Protein AF-A0A6B3CYW6-F1 (afdb_monomer)

Sequence (58 aa):
MNDTRTDAGDLADYGYQQELKRTLSAWAVFAIGFATISPVVGIYAVVQLGFVFAGPAW

pLDDT: mean 80.07, std 13.33, range [50.97, 97.06]

Mean predicted aligned error: 11.56 Å

Secondary structure (DSSP, 8-state):
---HHHHHHHHHHTT------SS--HHHHHHHHHHHHHHHHHHHHHHHHHHHHH----

Foldseek 3Di:
DDCPVVVCVVCVVVVRHPPPPPCCDPVNVVVVVCVVCVVVVVVVVVVVVVDVVVPDPD

Structure (mmCIF, N/CA/C/O backbone):
data_AF-A0A6B3CYW6-F1
#
_entry.id   AF-A0A6B3CYW6-F1
#
loop_
_atom_site.group_PDB
_atom_site.id
_atom_site.type_symbol
_atom_site.label_atom_id
_atom_site.label_alt_id
_atom_site.label_comp_id
_atom_site.label_asym_id
_atom_site.label_entity_id
_atom_site.label_seq_id
_atom_site.pdbx_PDB_ins_code
_atom_site.Cartn_x
_atom_site.Cartn_y
_atom_site.Cartn_z
_atom_site.occupancy
_atom_site.B_iso_or_equiv
_atom_site.auth_seq_id
_atom_site.auth_comp_id
_atom_site.auth_asym_id
_atom_site.auth_atom_id
_atom_site.pdbx_PDB_model_num
ATOM 1 N N . MET A 1 1 ? -33.516 -0.560 4.865 1.00 50.97 1 MET A N 1
ATOM 2 C CA . MET A 1 1 ? -32.558 0.562 5.016 1.00 50.97 1 MET A CA 1
ATOM 3 C C . MET A 1 1 ? -32.521 0.988 6.483 1.00 50.97 1 MET A C 1
ATOM 5 O O . MET A 1 1 ? -33.119 2.007 6.802 1.00 50.97 1 MET A O 1
ATOM 9 N N . ASN A 1 2 ? -31.911 0.168 7.356 1.00 54.31 2 ASN A N 1
ATOM 10 C CA . ASN A 1 2 ? -31.304 0.492 8.668 1.00 54.31 2 ASN A CA 1
ATOM 11 C C . ASN A 1 2 ? -31.248 -0.786 9.540 1.00 54.31 2 ASN A C 1
ATOM 13 O O . ASN A 1 2 ? -32.096 -0.957 10.407 1.00 54.31 2 ASN A O 1
ATOM 17 N N . ASP A 1 3 ? -30.255 -1.656 9.320 1.00 58.72 3 ASP A N 1
ATOM 18 C CA . ASP A 1 3 ? -30.099 -2.931 10.062 1.00 58.72 3 ASP A CA 1
ATOM 19 C C . ASP A 1 3 ? -28.867 -2.970 10.985 1.00 58.72 3 ASP A C 1
ATOM 21 O O . ASP A 1 3 ? -28.761 -3.815 11.866 1.00 58.72 3 ASP A O 1
ATOM 25 N N . THR A 1 4 ? -27.945 -2.013 10.863 1.00 61.50 4 THR A N 1
ATOM 26 C CA . THR A 1 4 ? -26.683 -1.994 11.627 1.00 61.50 4 THR A CA 1
ATOM 27 C C . THR A 1 4 ? -26.862 -1.805 13.132 1.00 61.50 4 THR A C 1
ATOM 29 O O . THR A 1 4 ? -25.990 -2.186 13.907 1.00 61.50 4 THR A O 1
ATOM 32 N N . ARG A 1 5 ? -27.963 -1.177 13.560 1.00 61.22 5 ARG A N 1
ATOM 33 C CA . ARG A 1 5 ? -28.246 -0.935 14.983 1.00 61.22 5 ARG A CA 1
ATOM 34 C C . ARG A 1 5 ? -28.875 -2.162 15.658 1.00 61.22 5 ARG A C 1
ATOM 36 O O . ARG A 1 5 ? -28.702 -2.316 16.860 1.00 61.22 5 ARG A O 1
ATOM 43 N N . THR A 1 6 ? -29.561 -3.004 14.887 1.00 65.06 6 THR A N 1
ATOM 44 C CA . THR A 1 6 ? -30.175 -4.255 15.350 1.00 65.06 6 THR A CA 1
ATOM 45 C C . THR A 1 6 ? -29.122 -5.362 15.423 1.00 65.06 6 THR A C 1
ATOM 47 O O . THR A 1 6 ? -28.946 -5.953 16.478 1.00 65.06 6 THR A O 1
ATOM 50 N N . ASP A 1 7 ? -28.304 -5.510 14.375 1.00 69.25 7 ASP A N 1
ATOM 51 C CA . ASP A 1 7 ? -27.240 -6.525 14.291 1.00 69.25 7 ASP A CA 1
ATOM 52 C C . ASP A 1 7 ? -26.201 -6.403 15.425 1.00 69.25 7 ASP A C 1
ATOM 54 O O . ASP A 1 7 ? -25.823 -7.379 16.065 1.00 69.25 7 ASP A O 1
ATOM 58 N N . ALA A 1 8 ? -25.783 -5.176 15.759 1.00 69.88 8 ALA A N 1
ATOM 59 C CA .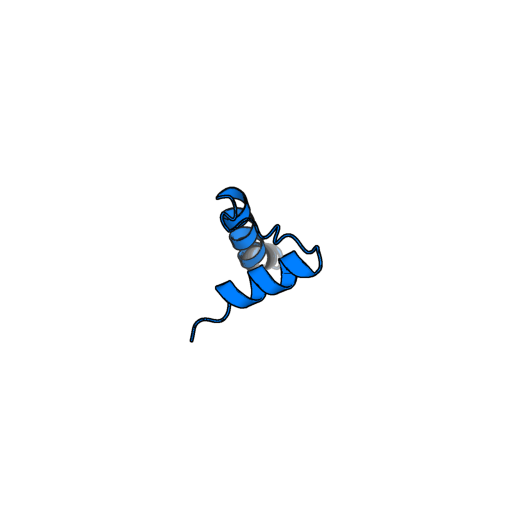 ALA A 1 8 ? -24.860 -4.945 16.872 1.00 69.88 8 ALA A CA 1
ATOM 60 C C . ALA A 1 8 ? -25.468 -5.268 18.253 1.00 69.88 8 ALA A C 1
ATOM 62 O O . ALA A 1 8 ? -24.724 -5.593 19.178 1.00 69.88 8 ALA A O 1
ATOM 63 N N . GLY A 1 9 ? -26.793 -5.154 18.397 1.00 73.00 9 GLY A N 1
ATOM 64 C CA . GLY A 1 9 ? -27.513 -5.549 19.609 1.00 73.00 9 GLY A CA 1
ATOM 65 C C . GLY A 1 9 ? -27.614 -7.067 19.726 1.00 73.00 9 GLY A C 1
ATOM 66 O O . GLY A 1 9 ? -27.262 -7.621 20.762 1.00 73.00 9 GLY A O 1
ATOM 67 N N . ASP A 1 10 ? -27.973 -7.731 18.628 1.00 74.31 10 ASP A N 1
ATOM 68 C CA . ASP A 1 10 ? -28.084 -9.190 18.561 1.00 74.31 10 ASP A CA 1
ATOM 69 C C . ASP A 1 10 ? -26.728 -9.872 18.827 1.00 74.31 10 ASP A C 1
ATOM 71 O O . ASP A 1 10 ? -26.646 -10.853 19.562 1.00 74.31 10 ASP A O 1
ATOM 75 N N . LEU A 1 11 ? -25.625 -9.321 18.305 1.00 74.69 11 LEU A N 1
ATOM 76 C CA . LEU A 1 11 ? -24.264 -9.806 18.576 1.00 74.69 11 LEU A CA 1
ATOM 77 C C . LEU A 1 11 ? -23.874 -9.685 20.058 1.00 74.69 11 LEU A C 1
ATOM 79 O O . LEU A 1 11 ? -23.210 -10.577 20.592 1.00 74.69 11 LEU A O 1
ATOM 83 N N . ALA A 1 12 ? -24.294 -8.608 20.727 1.00 74.38 12 ALA A N 1
ATOM 84 C CA . ALA A 1 12 ? -24.003 -8.390 22.141 1.00 74.38 12 ALA A CA 1
ATOM 85 C C . ALA A 1 12 ? -24.722 -9.411 23.039 1.00 74.38 12 ALA A C 1
ATOM 87 O O . ALA A 1 12 ? -24.127 -9.862 24.021 1.00 74.38 12 ALA A O 1
ATOM 88 N N . ASP A 1 13 ? -25.932 -9.837 22.665 1.00 75.25 13 ASP A N 1
ATOM 89 C CA . ASP A 1 13 ? -26.691 -10.887 23.361 1.00 75.25 13 ASP A CA 1
ATOM 90 C C . ASP A 1 13 ? -26.017 -12.268 23.260 1.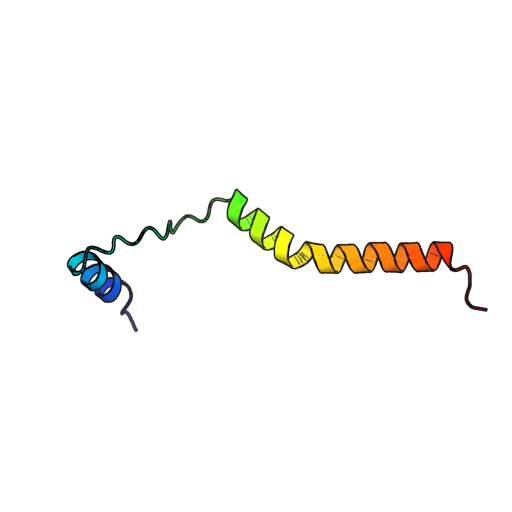00 75.25 13 ASP A C 1
ATOM 92 O O . ASP A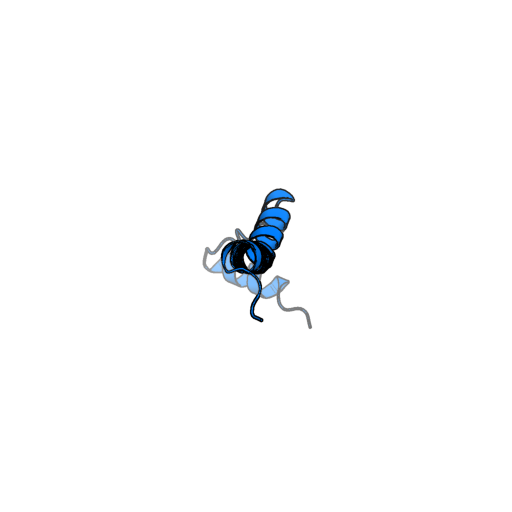 1 13 ? -26.105 -13.077 24.184 1.00 75.25 13 ASP A O 1
ATOM 96 N N . TYR A 1 14 ? -25.252 -12.520 22.191 1.00 77.50 14 TYR A N 1
ATOM 97 C CA . TYR A 1 14 ? -24.401 -13.711 22.052 1.00 77.50 14 TYR A CA 1
ATOM 98 C C . TYR A 1 14 ? -22.999 -13.548 22.668 1.00 77.50 14 TYR A C 1
ATOM 100 O O . TYR A 1 14 ? -22.141 -14.418 22.506 1.00 77.50 14 TYR A O 1
ATOM 108 N N . GLY A 1 15 ? -22.743 -12.444 23.380 1.00 76.19 15 GLY A N 1
ATOM 109 C CA . GLY A 1 15 ? -21.452 -12.148 24.009 1.00 76.19 15 GLY A CA 1
ATOM 110 C C . GLY A 1 15 ? -20.386 -11.595 23.055 1.00 76.19 15 GLY A C 1
ATOM 111 O O . GLY A 1 15 ? -19.236 -11.421 23.460 1.00 76.19 15 GLY A O 1
ATOM 112 N N . TYR A 1 16 ? -20.741 -11.285 21.806 1.00 71.50 16 TYR A N 1
ATOM 113 C CA . TYR A 1 16 ? -19.849 -10.672 20.824 1.00 71.50 16 TYR A CA 1
ATOM 114 C C . TYR A 1 16 ? -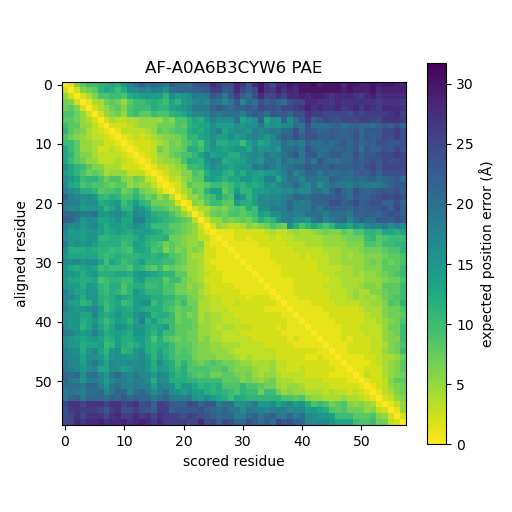19.905 -9.140 20.937 1.00 71.50 16 TYR A C 1
ATOM 116 O O . TYR A 1 16 ? -20.802 -8.475 20.422 1.00 71.50 16 TYR A O 1
ATOM 124 N N . GLN A 1 17 ? -18.921 -8.551 21.618 1.00 68.38 17 GLN A N 1
ATOM 125 C CA . GLN A 1 17 ? -18.742 -7.096 21.665 1.00 68.38 17 GLN A CA 1
ATOM 126 C C . GLN A 1 17 ? -18.122 -6.617 20.342 1.00 68.38 17 GLN A C 1
ATOM 128 O O . GLN A 1 17 ? -17.042 -7.064 19.955 1.00 68.38 17 GLN A O 1
ATOM 133 N N . GLN A 1 18 ? -18.785 -5.697 19.635 1.00 67.12 18 GLN A N 1
ATOM 134 C CA . GLN A 1 18 ? -18.226 -5.101 18.419 1.00 67.12 18 GLN A CA 1
ATOM 135 C C . GLN A 1 18 ? -16.996 -4.235 18.758 1.00 67.12 18 GLN A C 1
ATOM 137 O O . GLN A 1 18 ? -17.113 -3.065 19.116 1.00 67.12 18 GLN A O 1
ATOM 142 N N . GLU A 1 19 ? -15.792 -4.785 18.584 1.00 68.06 19 GLU A N 1
ATOM 143 C CA . GLU A 1 19 ? -14.527 -4.039 18.711 1.00 68.06 19 GLU A CA 1
ATOM 144 C C . GLU A 1 19 ? -14.152 -3.252 17.447 1.00 68.06 19 GLU A C 1
ATOM 146 O O . GLU A 1 19 ? -13.016 -2.790 17.299 1.00 68.06 19 GLU A O 1
ATOM 151 N N . LEU A 1 20 ? -15.083 -3.080 16.504 1.00 61.50 20 LEU A N 1
ATOM 152 C CA . LEU A 1 20 ? -14.818 -2.316 15.295 1.00 61.50 20 LEU A CA 1
ATOM 153 C C . LEU A 1 20 ? -14.691 -0.833 15.668 1.00 61.50 20 LEU A C 1
ATOM 155 O O . LEU A 1 20 ? -15.665 -0.080 15.707 1.00 61.50 20 LEU A O 1
ATOM 159 N N . LYS A 1 21 ? -13.462 -0.416 15.988 1.00 64.75 21 LYS A N 1
ATOM 160 C CA . LYS A 1 21 ? -13.114 0.965 16.325 1.00 64.75 21 LYS A CA 1
ATOM 161 C C . LYS A 1 21 ? -13.421 1.825 15.101 1.00 64.75 21 LYS A C 1
ATOM 163 O O . LYS A 1 21 ? -12.604 1.956 14.197 1.00 64.75 21 LYS A O 1
ATOM 168 N N . ARG A 1 22 ? -14.621 2.417 15.079 1.00 62.84 22 ARG A N 1
ATOM 169 C CA . ARG A 1 22 ? -15.148 3.281 14.001 1.00 62.84 22 ARG A CA 1
ATOM 170 C C . ARG A 1 22 ? -14.263 4.501 13.711 1.00 62.84 22 ARG A C 1
ATOM 172 O O . ARG A 1 22 ? -14.455 5.198 12.723 1.00 62.84 22 ARG A O 1
ATOM 179 N N . THR A 1 23 ? -13.273 4.748 14.555 1.00 65.50 23 THR A N 1
ATOM 180 C CA . THR A 1 23 ? -12.170 5.666 14.318 1.00 65.50 23 THR A CA 1
ATOM 181 C C . THR A 1 23 ? -10.963 4.863 13.843 1.00 65.50 23 THR A C 1
ATOM 183 O O . THR A 1 23 ? -10.079 4.516 14.631 1.00 65.50 23 THR A O 1
ATOM 186 N N . LEU A 1 24 ? -10.922 4.545 12.551 1.00 67.75 24 LEU A N 1
ATOM 187 C CA . LEU A 1 24 ? -9.675 4.133 11.927 1.00 67.75 24 LEU A CA 1
ATOM 188 C C . LEU A 1 24 ? -8.701 5.307 12.127 1.00 67.75 24 LEU A C 1
ATOM 190 O O . LEU A 1 24 ? -8.950 6.404 11.630 1.00 67.75 24 LEU A O 1
ATOM 194 N N . SER A 1 25 ? -7.683 5.122 12.975 1.00 79.44 25 SER A N 1
ATOM 195 C CA . SER A 1 25 ? -6.722 6.178 13.325 1.00 79.44 25 SER A CA 1
ATOM 196 C C . SER A 1 25 ? -6.189 6.837 12.049 1.00 79.44 25 SER A C 1
ATOM 198 O O . SER A 1 25 ? -6.022 6.150 11.041 1.00 79.44 25 SER A O 1
ATOM 200 N N . ALA A 1 26 ? -5.885 8.138 12.068 1.00 84.06 26 ALA A N 1
ATOM 201 C CA . ALA A 1 26 ? -5.312 8.829 10.906 1.00 84.06 26 ALA A CA 1
ATOM 202 C C . ALA A 1 26 ? -4.087 8.084 10.336 1.00 84.06 26 ALA A C 1
ATOM 204 O O . ALA A 1 26 ? -3.891 8.030 9.123 1.00 84.06 26 ALA A O 1
ATOM 205 N N . TRP A 1 27 ? -3.327 7.415 11.212 1.00 88.50 27 TRP A N 1
ATOM 206 C CA . TRP A 1 27 ? -2.248 6.510 10.823 1.00 88.50 27 TRP A CA 1
ATOM 207 C C . TRP A 1 27 ? -2.764 5.322 10.002 1.00 88.50 27 TRP A C 1
ATOM 209 O O . TRP A 1 27 ? -2.268 5.060 8.916 1.00 88.50 27 TRP A O 1
ATOM 219 N N . ALA A 1 28 ? -3.798 4.620 10.462 1.00 88.75 28 ALA A N 1
ATOM 220 C CA . ALA A 1 28 ? -4.362 3.484 9.739 1.00 88.75 28 ALA A CA 1
ATOM 221 C C . ALA A 1 28 ? -4.892 3.886 8.349 1.00 88.75 28 ALA A C 1
ATOM 223 O O . ALA A 1 28 ? -4.707 3.138 7.392 1.00 88.75 28 ALA A O 1
ATOM 224 N N . VAL A 1 29 ? -5.468 5.087 8.204 1.00 89.19 29 VAL A N 1
ATOM 225 C CA . VAL A 1 29 ? -5.902 5.601 6.892 1.00 89.19 29 VAL A CA 1
ATOM 226 C C . VAL A 1 29 ? -4.692 5.818 5.983 1.00 89.19 29 VAL A C 1
ATOM 228 O O . VAL A 1 29 ? -4.696 5.388 4.830 1.00 89.19 29 VAL A O 1
ATOM 231 N N . PHE A 1 30 ? -3.629 6.427 6.515 1.00 91.94 30 PHE A N 1
ATOM 232 C CA . PHE A 1 30 ? -2.368 6.597 5.799 1.00 91.94 30 PHE A CA 1
ATOM 233 C C . PHE A 1 30 ? -1.749 5.250 5.388 1.00 91.94 30 PHE A C 1
ATOM 235 O O . PHE A 1 30 ? -1.365 5.089 4.232 1.00 91.94 30 PHE A O 1
ATOM 242 N N . ALA A 1 31 ? -1.714 4.264 6.289 1.00 94.38 31 ALA A N 1
ATOM 243 C CA . ALA A 1 31 ? -1.185 2.928 6.019 1.00 94.38 31 ALA A CA 1
ATOM 244 C C . ALA A 1 31 ? -1.932 2.230 4.879 1.00 94.38 31 ALA A C 1
ATOM 246 O O . ALA A 1 31 ? -1.299 1.661 3.994 1.00 94.38 31 ALA A O 1
ATOM 247 N N . ILE A 1 32 ? -3.266 2.294 4.876 1.00 94.12 32 ILE A N 1
ATOM 248 C CA . ILE A 1 32 ? -4.096 1.700 3.819 1.00 94.12 32 ILE A CA 1
ATOM 249 C C . ILE A 1 32 ? -3.837 2.394 2.479 1.00 94.12 32 ILE A C 1
ATOM 251 O O . ILE A 1 32 ? -3.661 1.723 1.459 1.00 94.12 32 ILE A O 1
ATOM 255 N N . GLY A 1 33 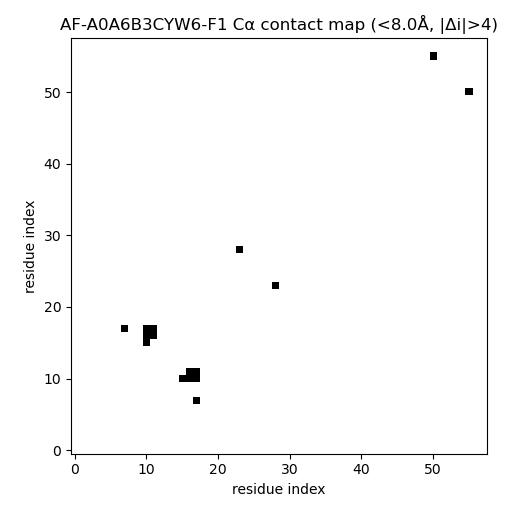? -3.767 3.729 2.475 1.00 94.62 33 GLY A N 1
ATOM 256 C CA . GLY A 1 33 ? -3.438 4.497 1.274 1.00 94.62 33 GLY A CA 1
ATOM 257 C C . GLY A 1 33 ? -2.061 4.125 0.720 1.00 94.62 33 GLY A C 1
ATOM 258 O O . GLY A 1 33 ? -1.928 3.815 -0.465 1.00 94.62 33 GLY A O 1
ATOM 259 N N . PHE A 1 34 ? -1.052 4.071 1.591 1.00 94.44 34 PHE A N 1
ATOM 260 C CA . PHE A 1 34 ? 0.299 3.658 1.226 1.00 94.44 34 PHE A CA 1
ATOM 261 C C . PHE A 1 34 ? 0.333 2.226 0.681 1.00 94.44 34 PHE A C 1
ATOM 263 O O . PHE A 1 34 ? 0.873 2.006 -0.400 1.00 94.44 34 PHE A O 1
ATOM 270 N N . ALA A 1 35 ? -0.282 1.265 1.375 1.00 96.12 35 ALA A N 1
ATOM 271 C CA . ALA A 1 35 ? -0.315 -0.138 0.963 1.00 96.12 35 ALA A CA 1
ATOM 272 C C . ALA A 1 35 ? -0.970 -0.331 -0.414 1.00 96.12 35 ALA A C 1
ATOM 274 O O . ALA A 1 35 ? -0.541 -1.183 -1.187 1.00 96.12 35 ALA A O 1
ATOM 275 N N . THR A 1 36 ? -1.971 0.491 -0.737 1.00 96.19 36 THR A N 1
ATOM 276 C CA . THR A 1 36 ? -2.676 0.434 -2.024 1.00 96.19 36 THR A CA 1
ATOM 277 C C . THR A 1 36 ? -1.837 1.010 -3.170 1.00 9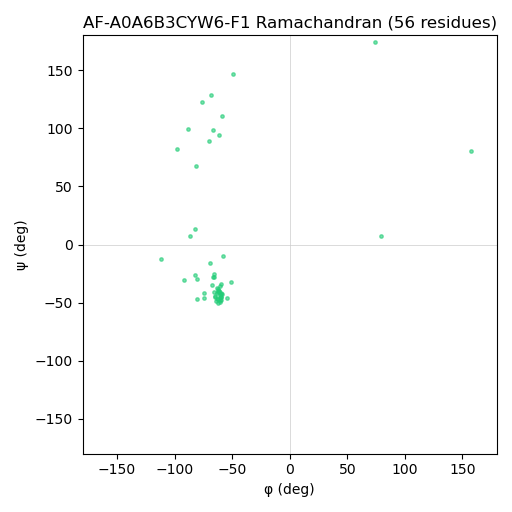6.19 36 THR A C 1
ATOM 279 O O . THR A 1 36 ? -1.811 0.447 -4.261 1.00 96.19 36 THR A O 1
ATOM 282 N N . ILE A 1 37 ? -1.142 2.131 -2.945 1.00 96.19 37 ILE A N 1
ATOM 283 C CA . ILE A 1 37 ? -0.455 2.887 -4.010 1.00 96.19 37 ILE A CA 1
ATOM 284 C C . ILE A 1 37 ? 1.009 2.440 -4.191 1.00 96.19 37 ILE A C 1
ATOM 286 O O . ILE A 1 37 ? 1.542 2.482 -5.302 1.00 96.19 37 ILE A O 1
ATOM 290 N N . SER A 1 38 ? 1.667 1.983 -3.121 1.00 96.94 38 SER A N 1
ATOM 291 C CA . SER A 1 38 ? 3.103 1.664 -3.096 1.00 96.94 38 SER A CA 1
ATOM 292 C C . SER A 1 38 ? 3.555 0.667 -4.174 1.00 96.94 38 SER A C 1
ATOM 294 O O . SER A 1 38 ? 4.544 0.974 -4.849 1.00 96.94 38 SER A O 1
ATOM 296 N N . PRO A 1 39 ? 2.866 -0.470 -4.416 1.00 95.81 39 PRO A N 1
ATOM 297 C CA . PRO A 1 39 ? 3.328 -1.442 -5.408 1.00 95.81 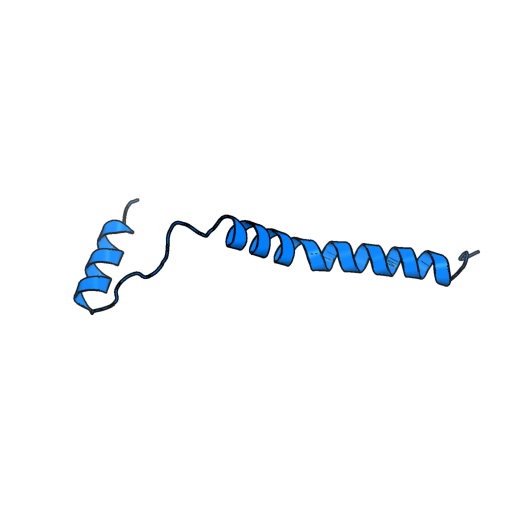39 PRO A CA 1
ATOM 298 C C . PRO A 1 39 ? 3.395 -0.854 -6.821 1.00 95.81 39 PRO A C 1
ATOM 300 O O . PRO A 1 39 ? 4.355 -1.088 -7.551 1.00 95.81 39 PRO A O 1
ATOM 303 N N . VAL A 1 40 ? 2.403 -0.037 -7.186 1.00 97.06 40 VAL A N 1
ATOM 304 C CA . VAL A 1 40 ? 2.318 0.598 -8.506 1.00 97.06 40 VAL A CA 1
ATOM 305 C C . VAL A 1 40 ? 3.484 1.563 -8.707 1.00 97.06 40 VAL A C 1
ATOM 307 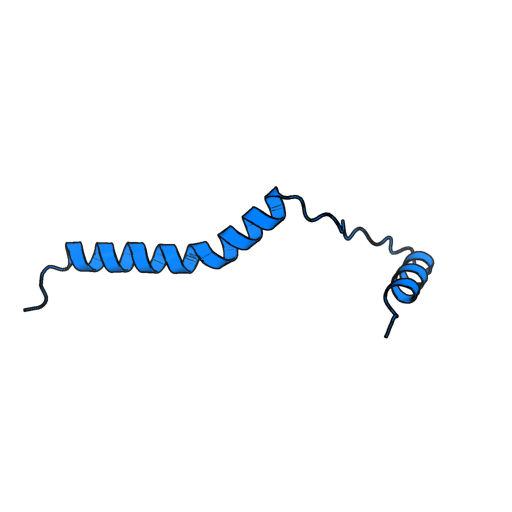O O . VAL A 1 40 ? 4.191 1.478 -9.709 1.00 97.06 40 VAL A O 1
ATOM 310 N N . VAL A 1 41 ? 3.736 2.438 -7.730 1.00 95.69 41 VAL A N 1
ATOM 311 C CA . VAL A 1 41 ? 4.852 3.398 -7.781 1.00 95.69 41 VAL A CA 1
ATOM 312 C C . VAL A 1 41 ? 6.201 2.678 -7.841 1.00 95.69 41 VAL A C 1
ATOM 314 O O . VAL A 1 41 ? 7.071 3.075 -8.616 1.00 95.69 41 VAL A O 1
ATOM 317 N N . GLY A 1 42 ? 6.366 1.595 -7.075 1.00 94.38 42 GLY A N 1
ATOM 318 C CA . GLY A 1 42 ? 7.581 0.781 -7.084 1.00 94.38 42 GLY A CA 1
ATOM 319 C C . GLY A 1 42 ? 7.877 0.177 -8.457 1.00 94.38 42 GLY A C 1
ATOM 320 O O . GLY A 1 42 ? 9.002 0.286 -8.939 1.00 94.38 42 GLY A O 1
ATOM 321 N N . ILE A 1 43 ? 6.868 -0.388 -9.127 1.00 96.62 43 ILE A N 1
ATOM 322 C CA . ILE A 1 43 ? 7.024 -0.937 -10.483 1.00 96.62 43 ILE A CA 1
ATOM 323 C C . ILE A 1 43 ? 7.449 0.158 -11.461 1.00 96.62 43 ILE A C 1
ATOM 325 O O . ILE A 1 43 ? 8.414 -0.034 -12.197 1.00 96.62 43 ILE A O 1
ATOM 329 N N . TYR A 1 44 ? 6.786 1.319 -11.450 1.00 94.12 44 TYR A N 1
ATOM 330 C CA . TYR A 1 44 ? 7.165 2.425 -12.332 1.00 94.12 44 TYR A CA 1
ATOM 331 C C . TYR A 1 44 ? 8.602 2.892 -12.091 1.00 94.12 44 TYR A C 1
ATOM 333 O O . TYR A 1 44 ? 9.334 3.115 -13.052 1.00 94.12 44 TYR A O 1
ATOM 341 N N . ALA A 1 45 ? 9.030 2.992 -10.831 1.00 93.81 45 ALA A N 1
ATOM 342 C CA . ALA A 1 45 ? 10.401 3.368 -10.502 1.00 93.81 45 ALA A CA 1
ATOM 343 C C . ALA A 1 45 ? 11.419 2.346 -11.035 1.00 93.81 45 ALA A C 1
ATOM 345 O O . ALA A 1 45 ? 12.397 2.731 -11.675 1.00 93.81 45 ALA A O 1
ATOM 346 N N . VAL A 1 46 ? 11.172 1.049 -10.824 1.00 94.38 46 VAL A N 1
ATOM 347 C CA . VAL A 1 46 ? 12.063 -0.027 -11.289 1.00 94.38 46 VAL A CA 1
ATOM 348 C C . VAL A 1 46 ? 12.100 -0.103 -12.813 1.00 94.38 46 VAL A C 1
ATOM 350 O O . VAL A 1 46 ? 13.175 -0.264 -13.379 1.00 94.38 46 VAL A O 1
ATOM 353 N N . VAL A 1 47 ? 10.961 0.050 -13.490 1.00 92.12 47 VAL A N 1
ATOM 354 C CA . VAL A 1 47 ? 10.891 0.050 -14.959 1.00 92.12 47 VAL A CA 1
ATOM 355 C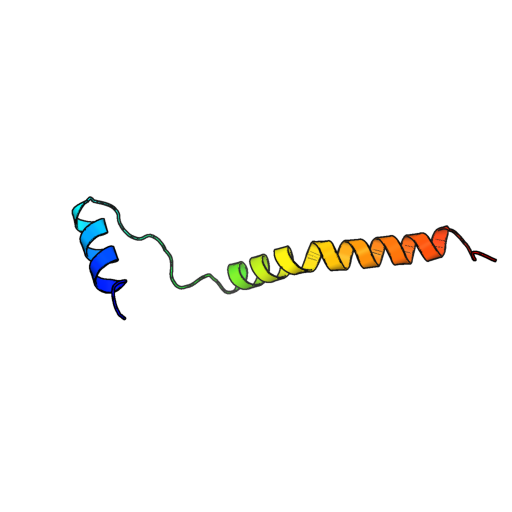 C . VAL A 1 47 ? 11.669 1.226 -15.540 1.00 92.12 47 VAL A C 1
ATOM 357 O O . VAL A 1 47 ? 12.482 1.025 -16.438 1.00 92.12 47 VAL A O 1
ATOM 360 N N . GLN A 1 48 ? 11.481 2.437 -15.008 1.00 88.75 48 GLN A N 1
ATOM 361 C CA . GLN A 1 48 ? 12.239 3.610 -15.452 1.00 88.75 48 GLN A CA 1
ATOM 362 C C . GLN A 1 48 ? 13.740 3.434 -15.227 1.00 88.75 48 GLN A C 1
ATOM 364 O O . GLN A 1 48 ? 14.543 3.714 -16.114 1.00 88.75 48 GLN A O 1
ATOM 369 N N . LEU A 1 49 ? 14.122 2.907 -14.064 1.00 90.19 49 LEU A N 1
ATOM 370 C CA . LEU A 1 49 ? 15.512 2.585 -13.772 1.00 90.19 49 LEU A CA 1
ATOM 371 C C . LEU A 1 49 ? 16.061 1.523 -14.741 1.00 90.19 49 LEU A C 1
ATOM 373 O O . LEU A 1 49 ? 17.180 1.649 -15.231 1.00 90.19 49 LEU A O 1
ATOM 377 N N . GLY A 1 50 ? 15.256 0.514 -15.071 1.00 88.56 50 GLY A N 1
ATOM 378 C CA . GLY A 1 50 ? 15.573 -0.503 -16.067 1.00 88.56 50 GLY A CA 1
ATOM 379 C C . GLY A 1 50 ? 15.809 0.087 -17.455 1.00 88.56 50 GLY A C 1
ATOM 380 O O . GLY A 1 50 ? 16.783 -0.285 -18.097 1.00 88.56 50 GLY A O 1
ATOM 381 N N . PHE A 1 51 ? 14.996 1.054 -17.893 1.00 88.19 51 PHE A N 1
ATOM 382 C CA . PHE A 1 51 ? 15.218 1.770 -19.155 1.00 88.19 51 PHE A CA 1
ATOM 383 C C . PHE A 1 51 ? 16.530 2.561 -19.166 1.00 88.19 51 PHE A C 1
ATOM 385 O O . PHE A 1 51 ? 17.220 2.576 -20.181 1.00 88.19 51 PHE A O 1
ATOM 392 N N . VAL A 1 52 ? 16.906 3.178 -18.041 1.00 86.50 52 VAL A N 1
ATOM 393 C CA . VAL A 1 52 ? 18.198 3.875 -17.919 1.00 86.50 52 VAL A CA 1
ATOM 394 C C . VAL A 1 52 ? 19.369 2.896 -18.067 1.00 86.50 52 VAL A C 1
ATOM 396 O O . VAL A 1 52 ? 20.340 3.212 -18.751 1.00 86.50 52 VAL A O 1
ATOM 399 N N . PHE A 1 53 ? 19.283 1.707 -17.462 1.00 87.25 53 PHE A N 1
ATOM 400 C CA . PHE A 1 53 ? 20.356 0.707 -17.521 1.00 87.25 53 PHE A CA 1
ATOM 401 C C . PHE A 1 53 ? 20.382 -0.129 -18.807 1.00 87.25 53 PHE A C 1
ATOM 403 O O . PHE A 1 53 ? 21.458 -0.558 -19.214 1.00 87.25 53 PHE A O 1
ATOM 410 N N . ALA A 1 54 ? 19.236 -0.372 -19.449 1.00 85.50 54 ALA A N 1
ATOM 411 C CA . ALA A 1 54 ? 19.143 -1.181 -20.667 1.00 85.50 54 ALA A CA 1
ATOM 412 C C . ALA A 1 54 ? 19.779 -0.503 -21.894 1.00 85.50 54 ALA A C 1
ATOM 414 O O . ALA A 1 54 ? 20.065 -1.175 -22.883 1.00 85.50 54 ALA A O 1
ATOM 415 N N . GLY A 1 55 ? 20.035 0.807 -21.818 1.00 72.19 55 GLY A N 1
ATOM 416 C CA . GLY A 1 55 ? 20.536 1.593 -22.936 1.00 72.19 55 GLY A CA 1
ATOM 417 C C . GLY A 1 55 ? 19.457 1.859 -23.993 1.00 72.19 55 GLY A C 1
ATOM 418 O O . GLY A 1 55 ? 18.323 1.383 -23.882 1.00 72.19 55 GLY A O 1
ATOM 419 N N . PRO A 1 56 ? 19.764 2.668 -25.016 1.00 71.88 56 PRO A N 1
ATOM 420 C CA . PRO A 1 56 ? 18.797 2.979 -26.051 1.00 71.88 56 PRO A CA 1
ATOM 421 C C . PRO A 1 56 ? 18.493 1.743 -26.905 1.00 71.88 56 PRO A C 1
ATOM 423 O O . PRO A 1 56 ? 19.404 1.095 -27.410 1.00 71.88 56 PRO A O 1
ATOM 426 N N . ALA A 1 57 ? 17.210 1.425 -27.084 1.00 70.12 57 ALA A N 1
ATOM 427 C CA . ALA A 1 57 ? 16.765 0.381 -28.003 1.00 70.12 57 ALA A CA 1
ATOM 428 C C . ALA A 1 57 ? 16.711 0.938 -29.436 1.00 70.12 57 ALA A C 1
ATOM 430 O O . ALA A 1 57 ? 15.628 1.160 -29.978 1.00 70.12 57 ALA A O 1
ATOM 431 N N . TRP A 1 58 ? 17.869 1.250 -30.013 1.00 62.38 58 TRP A N 1
ATOM 432 C CA . TRP A 1 58 ? 18.013 1.570 -31.433 1.00 62.38 58 TRP A CA 1
ATOM 433 C C . TRP A 1 58 ? 19.313 1.005 -31.992 1.00 62.38 58 TRP A C 1
ATOM 435 O O . TRP A 1 58 ? 20.356 1.130 -31.315 1.00 62.38 58 TRP A O 1
#

Radius of gyration: 22.97 Å; Cα contacts (8 Å, |Δi|>4): 8; chains: 1; bounding box: 53×22×55 Å

Solvent-accessible surface area (backbone atoms only — not comparable to full-atom values): 3668 Å² total; per-residue (Å²): 145,86,58,72,75,54,53,57,50,56,35,43,77,73,69,44,74,87,78,74,62,87,68,68,46,75,63,54,53,50,51,54,53,46,67,70,49,48,64,60,55,50,51,54,52,52,50,53,51,45,52,68,72,69,50,79,95,121